Protein AF-A0A804N7S7-F1 (afdb_monomer_lite)

Organism: Zea mays (NCBI:txid4577)

Sequence (85 aa):
MAAALEQLSSSKMFDGFNLRFRHQSATLGCAMTFSIYLPPSPASNISVLYWLSGLTCTDENFIMKGAPPPPTASPLSRLTPPHVF

Foldseek 3Di:
DPFDWDWPDWDQDPNWIKTKTWTQDPVVRHIDIAIDTDHPDPPPDDDDDDDDDDPPDDNCCCVVVNDPDDPDPPVDDDPDDPPDD

pLDDT: mean 75.74, std 17.93, range [34.88, 94.62]

Radius of gyration: 15.01 Å; chains: 1; bounding box: 34×34×37 Å

InterPro domains:
  IPR000801 Esterase-like [PF00756] (25-65)
  IPR014186 S-formylglutathione hydrolase [PTHR10061] (1-66)
  IPR029058 Alpha/Beta hydrolase fold [G3DSA:3.40.50.1820] (5-74)
  IPR029058 Alpha/Beta hydrolase fold [SSF53474] (5-66)

Secondary structure (DSSP, 8-state):
-PPPPEEEEEEEETTEEEEEEEEE-TTTSSEEEEEEEE-SS-SSSPPPPP----TT--THHHHHHSPPPPS--------PPP---

Structure (mmCIF, N/CA/C/O backbone):
data_AF-A0A804N7S7-F1
#
_entry.id   AF-A0A804N7S7-F1
#
loop_
_atom_site.group_PDB
_atom_site.id
_atom_site.type_symbol
_atom_site.label_atom_id
_atom_site.label_alt_id
_atom_site.label_comp_id
_atom_site.label_asym_id
_atom_site.label_entity_id
_atom_site.label_seq_id
_atom_site.pdbx_PDB_ins_code
_atom_site.Cartn_x
_atom_site.Cartn_y
_atom_site.Cartn_z
_atom_site.occupancy
_atom_site.B_iso_or_equiv
_atom_site.auth_seq_id
_atom_site.auth_comp_id
_atom_site.auth_asym_id
_atom_site.auth_atom_id
_atom_site.pdbx_PDB_model_num
ATOM 1 N N . MET A 1 1 ? -3.283 9.845 -19.268 1.00 43.09 1 MET A N 1
ATOM 2 C CA . MET A 1 1 ? -2.914 8.420 -19.394 1.00 43.09 1 MET A CA 1
ATOM 3 C C . MET A 1 1 ? -3.004 7.829 -17.996 1.00 43.09 1 MET A C 1
ATOM 5 O O . MET A 1 1 ? -2.262 8.295 -17.142 1.00 43.09 1 MET A O 1
ATOM 9 N N . ALA A 1 2 ? -3.969 6.951 -17.703 1.00 58.06 2 ALA A N 1
ATOM 10 C CA . ALA A 1 2 ? -4.076 6.358 -16.367 1.00 58.06 2 ALA A CA 1
ATOM 11 C C . ALA A 1 2 ? -2.768 5.611 -16.071 1.00 58.06 2 ALA A C 1
ATOM 13 O O . ALA A 1 2 ? -2.371 4.757 -16.864 1.00 58.06 2 ALA A O 1
ATOM 14 N N . ALA A 1 3 ? -2.058 5.989 -15.006 1.00 65.25 3 ALA A N 1
ATOM 15 C CA . ALA A 1 3 ? -0.872 5.261 -14.580 1.00 65.25 3 ALA A CA 1
ATOM 16 C C . ALA A 1 3 ? -1.295 3.806 -14.346 1.00 65.25 3 ALA A C 1
ATOM 18 O O . ALA A 1 3 ? -2.182 3.549 -13.532 1.00 65.25 3 ALA A O 1
ATOM 19 N N . ALA A 1 4 ? -0.740 2.875 -15.126 1.00 81.88 4 ALA A N 1
ATOM 20 C CA . ALA A 1 4 ? -1.103 1.472 -15.023 1.00 81.88 4 ALA A CA 1
ATOM 21 C C . ALA A 1 4 ? -0.748 0.980 -13.615 1.00 81.88 4 ALA A C 1
ATOM 23 O O . ALA A 1 4 ? 0.411 1.042 -13.203 1.00 81.88 4 ALA A O 1
ATOM 24 N N . LEU A 1 5 ? -1.765 0.547 -12.874 1.00 91.00 5 LEU A N 1
ATOM 25 C CA . LEU A 1 5 ? -1.601 -0.103 -11.585 1.00 91.00 5 LEU A CA 1
ATOM 26 C C . LEU A 1 5 ? -1.329 -1.579 -11.839 1.00 91.00 5 LEU A C 1
ATOM 28 O O . LEU A 1 5 ? -2.146 -2.277 -12.438 1.00 91.00 5 LEU A O 1
ATOM 32 N N . GLU A 1 6 ? -0.183 -2.052 -11.378 1.00 94.38 6 GLU A N 1
ATOM 33 C CA . GLU A 1 6 ? 0.169 -3.463 -11.422 1.00 94.38 6 GLU A CA 1
ATOM 34 C C . GLU A 1 6 ? -0.151 -4.086 -10.067 1.00 94.38 6 GLU A C 1
ATOM 36 O O . GLU A 1 6 ? 0.395 -3.674 -9.043 1.00 94.38 6 GLU A O 1
ATOM 41 N N . GLN A 1 7 ? -1.036 -5.079 -10.043 1.00 94.62 7 GLN A N 1
ATOM 42 C CA . GLN A 1 7 ? -1.305 -5.829 -8.822 1.00 94.62 7 GLN A CA 1
ATOM 43 C C . GLN A 1 7 ? -0.167 -6.823 -8.575 1.00 94.62 7 GLN A C 1
ATOM 45 O O . GLN A 1 7 ? 0.041 -7.738 -9.366 1.00 94.62 7 GLN A O 1
ATOM 50 N N . LEU A 1 8 ? 0.552 -6.652 -7.466 1.00 93.50 8 LEU A N 1
ATOM 51 C CA . LEU A 1 8 ? 1.658 -7.524 -7.071 1.00 93.50 8 LEU A CA 1
ATOM 52 C C . LEU A 1 8 ? 1.172 -8.747 -6.291 1.00 93.50 8 LEU A C 1
ATOM 54 O O . LEU A 1 8 ? 1.683 -9.847 -6.479 1.00 93.50 8 LEU A O 1
ATOM 58 N N . SER A 1 9 ? 0.210 -8.559 -5.385 1.00 93.19 9 SER A N 1
ATOM 59 C CA . SER A 1 9 ? -0.308 -9.646 -4.555 1.00 93.19 9 SER A CA 1
ATOM 60 C C . SER A 1 9 ? -1.711 -9.364 -4.020 1.00 93.19 9 SER A C 1
ATOM 62 O O . SER A 1 9 ? -2.188 -8.227 -3.995 1.00 93.19 9 SER A O 1
ATOM 64 N N . SER A 1 10 ? -2.380 -10.443 -3.618 1.00 93.25 10 SER A N 1
ATOM 65 C CA . SER A 1 10 ? -3.701 -10.457 -3.000 1.00 93.25 10 SER A CA 1
ATOM 66 C C . SER A 1 10 ? -3.693 -11.511 -1.897 1.00 93.25 10 SER A C 1
ATOM 68 O O . SER A 1 10 ? -3.451 -12.686 -2.172 1.00 93.25 10 SER A O 1
ATOM 70 N N . SER A 1 11 ? -3.938 -11.092 -0.658 1.00 91.25 11 SER A N 1
ATOM 71 C CA . SER A 1 11 ? -3.962 -11.972 0.512 1.00 91.25 11 SER A CA 1
ATOM 72 C C . SER A 1 11 ? -5.254 -11.763 1.287 1.00 91.25 11 SER A C 1
ATOM 74 O O . SER A 1 11 ? -5.588 -10.637 1.647 1.00 91.25 11 SER A O 1
ATOM 76 N N . LYS A 1 12 ? -5.990 -12.839 1.575 1.00 90.44 12 LYS A N 1
ATOM 77 C CA . LYS A 1 12 ? -7.188 -12.763 2.421 1.00 90.44 12 LYS A CA 1
ATOM 78 C C . LYS A 1 12 ? -6.769 -12.619 3.888 1.00 90.44 12 LYS A C 1
ATOM 80 O O . LYS A 1 12 ? -5.991 -13.437 4.376 1.00 90.44 12 LYS A O 1
ATOM 85 N N . MET A 1 13 ? -7.278 -11.609 4.592 1.00 85.38 13 MET A N 1
ATOM 86 C CA . MET A 1 13 ? -6.990 -11.384 6.015 1.00 85.38 13 MET A CA 1
ATOM 87 C C . MET A 1 13 ? -8.194 -10.778 6.732 1.00 85.38 13 MET A C 1
ATOM 89 O O . MET A 1 13 ? -8.826 -9.883 6.189 1.00 85.38 13 MET A O 1
ATOM 93 N N . PHE A 1 14 ? -8.510 -11.259 7.940 1.00 85.38 14 PHE A N 1
ATOM 94 C CA . PHE A 1 14 ? -9.614 -10.747 8.775 1.00 85.38 14 PHE A CA 1
ATOM 95 C C . PHE A 1 14 ? -10.953 -10.601 8.028 1.00 85.38 14 PHE A C 1
ATOM 97 O O . PHE A 1 14 ? -11.645 -9.597 8.160 1.00 85.38 14 PHE A O 1
ATOM 104 N N . ASP A 1 15 ? -11.283 -11.599 7.203 1.00 87.12 15 ASP A N 1
ATOM 105 C CA . ASP A 1 15 ? -12.448 -11.616 6.301 1.00 87.12 15 ASP A CA 1
ATOM 106 C C . ASP A 1 15 ? -12.438 -10.556 5.175 1.00 87.12 15 ASP A C 1
ATOM 108 O O . ASP A 1 15 ? -13.269 -10.582 4.274 1.00 87.12 15 ASP A O 1
ATOM 112 N N . GLY A 1 16 ? -11.434 -9.681 5.152 1.00 88.75 16 GLY A N 1
ATOM 113 C CA . GLY A 1 16 ? -11.137 -8.758 4.067 1.00 88.75 16 GLY A CA 1
ATOM 114 C C . GLY A 1 16 ? -10.018 -9.234 3.135 1.00 88.75 16 GLY A C 1
ATOM 115 O O . GLY A 1 16 ? -9.531 -10.369 3.204 1.00 88.75 16 GLY A O 1
ATOM 116 N N . PHE A 1 17 ? -9.569 -8.326 2.270 1.00 90.62 17 PHE A N 1
ATOM 117 C CA . PHE A 1 17 ? -8.459 -8.541 1.343 1.00 90.62 17 PHE A CA 1
ATOM 118 C C . PHE A 1 17 ? -7.384 -7.479 1.522 1.00 90.62 17 PHE A C 1
ATOM 120 O O . PHE A 1 17 ? -7.660 -6.285 1.473 1.00 90.62 17 PHE A O 1
ATOM 127 N N . ASN A 1 18 ? -6.142 -7.919 1.674 1.00 90.56 18 ASN A N 1
ATOM 128 C CA . ASN A 1 18 ? -4.969 -7.084 1.501 1.00 90.56 18 ASN A CA 1
ATOM 129 C C . ASN A 1 18 ? -4.501 -7.166 0.050 1.00 90.56 18 ASN A C 1
ATOM 131 O O . ASN A 1 18 ? -4.100 -8.237 -0.413 1.00 90.56 18 ASN A O 1
ATOM 135 N N . LEU A 1 19 ? -4.552 -6.050 -0.661 1.00 92.25 19 LEU A N 1
ATOM 136 C CA . LEU A 1 19 ? -4.128 -5.939 -2.049 1.00 92.25 19 LEU A CA 1
ATOM 137 C C . LEU A 1 19 ? -2.885 -5.071 -2.128 1.00 92.25 19 LEU A C 1
ATOM 139 O O . LEU A 1 19 ? -2.862 -3.978 -1.568 1.00 92.25 19 LEU A O 1
ATOM 143 N N . ARG A 1 20 ? -1.876 -5.529 -2.860 1.00 92.94 20 ARG A N 1
ATOM 144 C CA . ARG A 1 20 ? -0.633 -4.786 -3.050 1.00 92.94 20 ARG A CA 1
ATOM 145 C C . ARG A 1 20 ? -0.497 -4.355 -4.495 1.00 92.94 20 ARG A C 1
ATOM 147 O O . ARG A 1 20 ? -0.616 -5.182 -5.399 1.00 92.94 20 ARG A O 1
ATOM 154 N N . PHE A 1 21 ? -0.207 -3.078 -4.703 1.00 93.19 21 PHE A N 1
ATOM 155 C CA . PHE A 1 21 ? -0.103 -2.478 -6.025 1.00 93.19 21 PHE A CA 1
ATOM 156 C C . PHE A 1 21 ? 1.218 -1.752 -6.210 1.00 93.19 21 PHE A C 1
ATOM 158 O O . PHE A 1 21 ? 1.723 -1.088 -5.302 1.00 93.19 21 PHE A O 1
ATOM 165 N N . ARG A 1 22 ? 1.739 -1.831 -7.431 1.00 93.12 22 ARG A N 1
ATOM 166 C CA . ARG A 1 22 ? 2.868 -1.046 -7.910 1.00 93.12 22 ARG A CA 1
ATOM 167 C C . ARG A 1 22 ? 2.388 -0.026 -8.931 1.00 93.12 22 ARG A C 1
ATOM 169 O O . ARG A 1 22 ? 1.569 -0.336 -9.793 1.00 93.12 22 ARG A O 1
ATOM 176 N N . HIS A 1 23 ? 2.911 1.189 -8.836 1.00 92.19 23 HIS A N 1
ATOM 177 C CA . HIS A 1 23 ? 2.670 2.247 -9.812 1.00 92.19 23 HIS A CA 1
ATOM 178 C C . HIS A 1 23 ? 3.953 3.026 -10.084 1.00 92.19 23 HIS A C 1
ATOM 180 O O . HIS A 1 23 ? 4.853 3.069 -9.245 1.00 92.19 23 HIS A O 1
ATOM 186 N N . GLN A 1 24 ? 4.033 3.661 -11.251 1.00 92.00 24 GLN A N 1
ATOM 187 C CA . GLN A 1 24 ? 5.090 4.628 -11.529 1.00 92.00 24 GLN A CA 1
ATOM 188 C C . GLN A 1 24 ? 4.697 6.002 -10.990 1.00 92.00 24 GLN A C 1
ATOM 190 O O . GLN A 1 24 ? 3.686 6.571 -11.408 1.00 92.00 24 GLN A O 1
ATOM 195 N N . SER A 1 25 ? 5.491 6.527 -10.057 1.00 88.81 25 SER A N 1
ATOM 196 C CA . SER A 1 25 ? 5.269 7.845 -9.468 1.00 88.81 25 SER A CA 1
ATOM 197 C C . SER A 1 25 ? 5.709 8.935 -10.438 1.00 88.81 25 SER A C 1
ATOM 199 O O . SER A 1 25 ? 6.889 9.034 -10.766 1.00 88.81 25 SER A O 1
ATOM 201 N N . ALA A 1 26 ? 4.779 9.795 -10.858 1.00 89.88 26 ALA A N 1
ATOM 202 C CA . ALA A 1 26 ? 5.117 10.969 -11.665 1.00 89.88 26 ALA A CA 1
ATOM 203 C C . ALA A 1 26 ? 5.969 11.986 -10.882 1.00 89.88 26 ALA A C 1
ATOM 205 O O . ALA A 1 26 ? 6.770 12.699 -11.476 1.00 89.88 26 ALA A O 1
ATOM 206 N N . THR A 1 27 ? 5.814 12.033 -9.555 1.00 91.06 27 THR A N 1
ATOM 207 C CA . THR A 1 27 ? 6.505 12.996 -8.688 1.00 91.06 27 THR A CA 1
ATOM 208 C C . THR A 1 27 ? 7.929 12.563 -8.358 1.00 91.06 27 THR A C 1
ATOM 210 O O . THR A 1 27 ? 8.829 13.396 -8.379 1.00 91.06 27 THR A O 1
ATOM 213 N N . LEU A 1 28 ? 8.151 11.279 -8.045 1.00 90.62 28 LEU A N 1
ATOM 214 C CA . LEU A 1 28 ? 9.497 10.777 -7.721 1.00 90.62 28 LEU A CA 1
ATOM 215 C C . LEU A 1 28 ? 10.221 10.138 -8.913 1.00 90.62 28 LEU A C 1
ATOM 217 O O . LEU A 1 28 ? 11.406 9.839 -8.809 1.00 90.62 28 LEU A O 1
ATOM 221 N N . GLY A 1 29 ? 9.528 9.900 -10.029 1.00 90.31 29 GLY A N 1
ATOM 222 C CA . GLY A 1 29 ? 10.110 9.279 -11.221 1.00 90.31 29 GLY A CA 1
ATOM 223 C C . GLY A 1 29 ? 10.524 7.817 -11.026 1.00 90.31 29 GLY A C 1
ATOM 224 O O . GLY A 1 29 ? 11.380 7.324 -11.756 1.00 90.31 29 GLY A O 1
ATOM 225 N N . CYS A 1 30 ? 9.962 7.123 -10.032 1.00 90.00 30 CYS A N 1
ATOM 226 C CA . CYS A 1 30 ? 10.317 5.747 -9.697 1.00 90.00 30 CYS A CA 1
ATOM 227 C C . CYS A 1 30 ? 9.093 4.880 -9.372 1.00 90.00 30 CYS A C 1
ATOM 229 O O . CYS A 1 30 ? 7.999 5.379 -9.081 1.00 90.00 30 CYS A O 1
ATOM 231 N N . ALA A 1 31 ? 9.295 3.560 -9.415 1.00 91.50 31 ALA A N 1
ATOM 232 C CA . ALA A 1 31 ? 8.256 2.594 -9.099 1.00 91.50 31 ALA A CA 1
ATOM 233 C C . ALA A 1 31 ? 8.007 2.570 -7.586 1.00 91.50 31 ALA A C 1
ATOM 235 O O . ALA A 1 31 ? 8.901 2.264 -6.798 1.00 91.50 31 ALA A O 1
ATOM 236 N N . MET A 1 32 ? 6.774 2.857 -7.191 1.00 91.00 32 MET A N 1
ATOM 237 C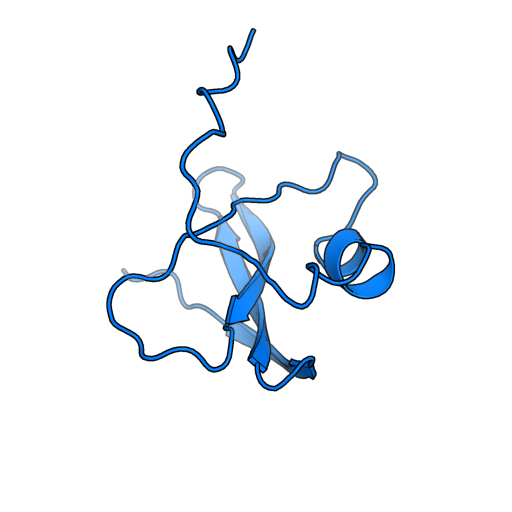 CA . MET A 1 32 ? 6.319 2.849 -5.808 1.00 91.00 32 MET A CA 1
ATOM 238 C C . MET A 1 32 ? 5.357 1.703 -5.563 1.00 91.00 32 MET A C 1
ATOM 240 O O . MET A 1 32 ? 4.542 1.370 -6.425 1.00 91.00 32 MET A O 1
ATOM 244 N N . THR A 1 33 ? 5.412 1.158 -4.353 1.00 90.75 33 THR A N 1
ATOM 245 C CA . THR A 1 33 ? 4.512 0.096 -3.911 1.00 90.75 33 THR A CA 1
ATOM 246 C C . THR A 1 33 ? 3.676 0.574 -2.739 1.00 90.75 33 THR A C 1
ATOM 248 O O . THR A 1 33 ? 4.193 1.218 -1.828 1.00 90.75 33 THR A O 1
ATOM 251 N N . PHE A 1 34 ? 2.386 0.266 -2.772 1.00 90.69 34 PHE A N 1
ATOM 252 C CA . PHE A 1 34 ? 1.463 0.542 -1.682 1.00 90.69 34 PHE A CA 1
ATOM 253 C C . PHE A 1 34 ? 0.502 -0.631 -1.509 1.00 90.69 34 PHE A C 1
ATOM 255 O O . PHE A 1 34 ? 0.260 -1.397 -2.444 1.00 90.69 34 PHE A O 1
ATOM 262 N N . SER A 1 35 ? -0.049 -0.756 -0.307 1.00 90.94 35 SER A N 1
ATOM 263 C CA . SER A 1 35 ? -1.022 -1.789 0.028 1.00 90.94 35 SER A CA 1
ATOM 264 C C . SER A 1 35 ? -2.352 -1.170 0.448 1.00 90.94 35 SER A C 1
ATOM 266 O O . SER A 1 35 ? -2.387 -0.110 1.073 1.00 90.94 35 SER A O 1
ATOM 268 N N . ILE A 1 36 ? -3.447 -1.839 0.098 1.00 90.62 36 ILE A N 1
ATOM 269 C CA . ILE A 1 36 ? -4.820 -1.480 0.445 1.00 90.62 36 ILE A CA 1
ATOM 270 C C . ILE A 1 36 ? -5.425 -2.656 1.202 1.00 90.62 36 ILE A C 1
ATOM 272 O O . ILE A 1 36 ? -5.521 -3.757 0.661 1.00 90.62 36 ILE A O 1
ATOM 276 N N . TYR A 1 37 ? -5.893 -2.411 2.423 1.00 88.31 37 TYR A N 1
ATOM 277 C CA . TYR A 1 37 ? -6.759 -3.356 3.112 1.00 88.31 37 TYR A CA 1
ATOM 278 C C . TYR A 1 37 ? -8.227 -3.006 2.863 1.00 88.31 37 TYR A C 1
ATOM 280 O O . TYR A 1 37 ? -8.682 -1.916 3.209 1.00 88.31 37 TYR A O 1
ATOM 288 N N . LEU A 1 38 ? -8.963 -3.942 2.270 1.00 88.94 38 LEU A N 1
ATOM 289 C CA . LEU A 1 38 ? -10.400 -3.865 2.049 1.00 88.94 38 LEU A CA 1
ATOM 290 C C . LEU A 1 38 ? -11.112 -4.746 3.083 1.00 88.94 38 LEU A C 1
ATOM 292 O O . LEU A 1 38 ? -11.015 -5.970 2.976 1.00 88.94 38 LEU A O 1
ATOM 296 N N . PRO A 1 39 ? -11.816 -4.173 4.076 1.00 86.75 39 PRO A N 1
ATOM 297 C CA . PRO A 1 39 ? -12.621 -4.955 5.011 1.00 86.75 39 PRO A CA 1
ATOM 298 C C . PRO A 1 39 ? -13.838 -5.589 4.304 1.00 86.75 39 PRO A C 1
ATOM 300 O O . PRO A 1 39 ? -14.238 -5.109 3.244 1.00 86.75 39 PRO A O 1
ATOM 303 N N . PRO A 1 40 ? -14.497 -6.601 4.902 1.00 82.88 40 PRO A N 1
ATOM 304 C CA . PRO A 1 40 ? -15.682 -7.270 4.329 1.00 82.88 40 PRO A CA 1
ATOM 305 C C . PRO A 1 40 ? -16.940 -6.381 4.206 1.00 82.88 40 PRO A C 1
ATOM 307 O O . PRO A 1 40 ? -18.000 -6.847 3.794 1.00 82.88 40 PRO A O 1
ATOM 310 N N . SER A 1 41 ? -16.860 -5.106 4.597 1.00 75.00 41 SER A N 1
ATOM 311 C CA . SE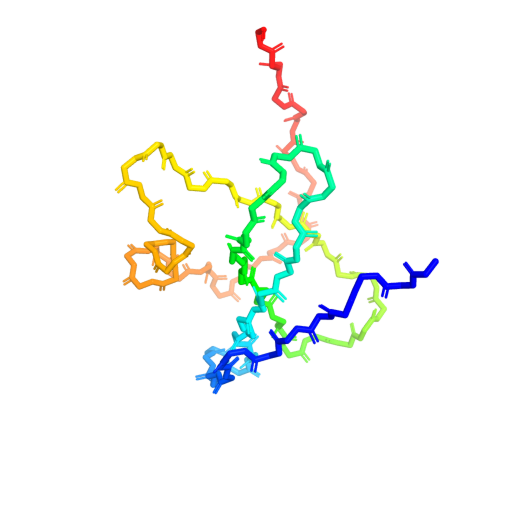R A 1 41 ? -17.994 -4.180 4.650 1.00 75.00 41 SER A CA 1
ATOM 312 C C . SER A 1 41 ? -18.508 -3.820 3.248 1.00 75.00 41 SER A C 1
ATOM 314 O O . SER A 1 41 ? -17.703 -3.701 2.320 1.00 75.00 41 SER A O 1
ATOM 316 N N . PRO A 1 42 ? -19.823 -3.572 3.067 1.00 68.75 42 PRO A N 1
ATOM 317 C CA . PRO A 1 42 ? -20.359 -3.063 1.807 1.00 68.75 42 PRO A CA 1
ATOM 318 C C . PRO A 1 42 ? -19.619 -1.801 1.351 1.00 68.75 42 PRO A C 1
ATOM 320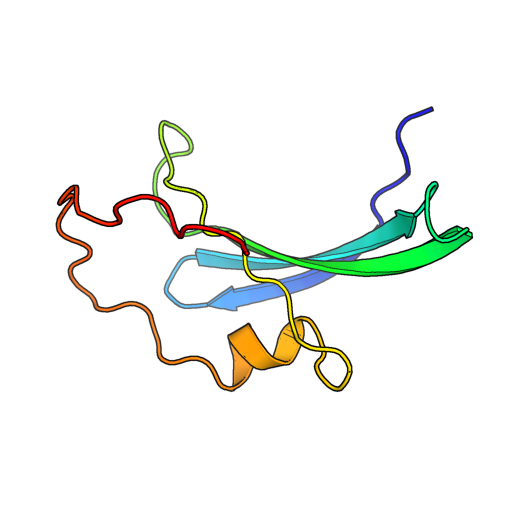 O O . PRO A 1 42 ? -19.268 -0.944 2.161 1.00 68.75 42 PRO A O 1
ATOM 323 N N . ALA A 1 43 ? -19.419 -1.685 0.035 1.00 66.69 43 ALA A N 1
ATOM 324 C CA . ALA A 1 43 ? -18.641 -0.624 -0.614 1.00 66.69 43 ALA A CA 1
ATOM 325 C C . ALA A 1 43 ? -19.136 0.809 -0.325 1.00 66.69 43 ALA A C 1
ATOM 327 O O . ALA A 1 43 ? -18.453 1.782 -0.642 1.00 66.69 43 ALA A O 1
ATOM 328 N N . SER A 1 44 ? -20.320 0.964 0.268 1.00 69.69 44 SER A N 1
ATOM 329 C CA . SER A 1 44 ? -20.863 2.253 0.671 1.00 69.69 44 SER A CA 1
ATOM 330 C C . SER A 1 44 ? -20.282 2.701 2.016 1.00 69.69 44 SER A C 1
ATOM 332 O O . SER A 1 44 ? -20.577 2.104 3.049 1.00 69.69 44 SER A O 1
ATOM 334 N N . ASN A 1 45 ? -19.561 3.824 2.000 1.00 69.56 45 ASN A N 1
ATOM 335 C CA . ASN A 1 45 ? -19.196 4.608 3.186 1.00 69.56 45 ASN A CA 1
ATOM 336 C C . ASN A 1 45 ? -18.157 3.953 4.124 1.00 69.56 45 ASN A C 1
ATOM 338 O O . ASN A 1 45 ? -18.362 3.833 5.331 1.00 69.56 45 ASN A O 1
ATOM 342 N N . ILE A 1 46 ? -17.022 3.536 3.556 1.00 78.81 46 ILE A N 1
ATOM 343 C CA . ILE A 1 46 ? -15.883 2.990 4.307 1.00 78.81 46 ILE A CA 1
ATOM 344 C C . ILE A 1 46 ? -14.983 4.139 4.785 1.00 78.81 46 ILE A C 1
ATOM 346 O O . ILE A 1 46 ? -14.520 4.948 3.980 1.00 78.81 46 ILE A O 1
ATOM 350 N N . SER A 1 47 ? -14.687 4.189 6.086 1.00 81.94 47 SER A N 1
ATOM 351 C CA . SER A 1 47 ? -13.662 5.086 6.634 1.00 81.94 47 SER A CA 1
ATOM 352 C C . SER A 1 47 ? -12.280 4.678 6.129 1.00 81.94 47 SER A C 1
ATOM 354 O O . SER A 1 47 ? -11.847 3.546 6.346 1.00 81.94 47 SER A O 1
ATOM 356 N N . VAL A 1 48 ? -11.572 5.603 5.483 1.00 87.12 48 VAL A N 1
ATOM 357 C CA . VAL A 1 48 ? -10.228 5.347 4.956 1.00 87.12 48 VAL A CA 1
ATOM 358 C C . VAL A 1 48 ? -9.178 5.829 5.951 1.00 87.12 48 VAL A C 1
ATOM 360 O O . VAL A 1 48 ? -9.128 7.012 6.287 1.00 87.12 48 VAL A O 1
ATOM 363 N N . LEU A 1 49 ? -8.321 4.910 6.398 1.00 87.00 49 LEU A N 1
ATOM 364 C CA . LEU A 1 49 ? -7.109 5.227 7.147 1.00 87.00 49 LEU A CA 1
ATOM 365 C C . LEU A 1 49 ? -5.916 5.191 6.193 1.00 87.00 49 LEU A C 1
ATOM 367 O O . LEU A 1 49 ? -5.594 4.143 5.636 1.00 87.00 49 LEU A O 1
ATOM 371 N N . TYR A 1 50 ? -5.244 6.327 6.039 1.00 89.19 50 TYR A N 1
ATOM 372 C 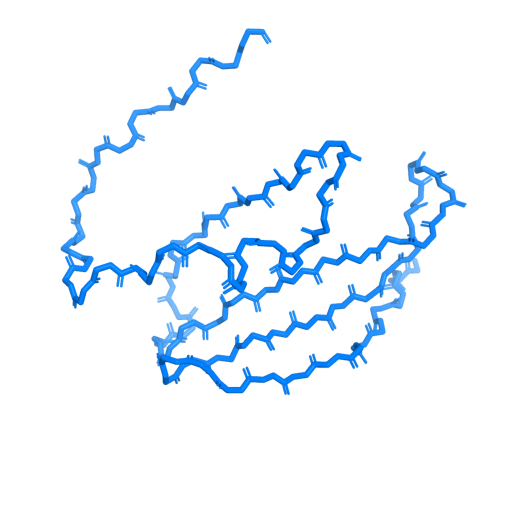CA . TYR A 1 50 ? -3.980 6.398 5.317 1.00 89.19 50 TYR A CA 1
ATOM 373 C C . TYR A 1 50 ? -2.825 6.181 6.285 1.00 89.19 50 TYR A C 1
ATOM 375 O O . TYR A 1 50 ? -2.728 6.849 7.314 1.00 89.19 50 TYR A O 1
ATOM 383 N N . TRP A 1 51 ? -1.938 5.257 5.932 1.00 84.12 51 TRP A N 1
ATOM 384 C CA . TRP A 1 51 ? -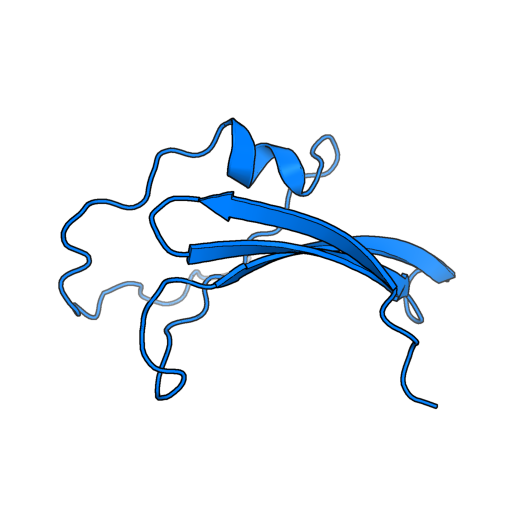0.723 4.979 6.679 1.00 84.12 51 TRP A CA 1
ATOM 385 C C . TRP A 1 51 ? 0.481 5.084 5.751 1.00 84.12 51 TRP A C 1
ATOM 387 O O . TRP A 1 51 ? 0.531 4.430 4.710 1.00 84.12 51 TRP A O 1
ATOM 397 N N . LEU A 1 52 ? 1.457 5.902 6.138 1.00 84.19 52 LEU A N 1
ATOM 398 C CA . LEU A 1 52 ? 2.730 6.020 5.443 1.00 84.19 52 LEU A CA 1
ATOM 399 C C . LEU A 1 52 ? 3.808 5.362 6.295 1.00 84.19 52 LEU A C 1
ATOM 401 O O . LEU A 1 52 ? 4.071 5.772 7.425 1.00 84.19 52 LEU A O 1
ATOM 405 N N . SER A 1 53 ? 4.434 4.329 5.744 1.00 76.50 53 SER A N 1
ATOM 406 C CA . SER A 1 53 ? 5.603 3.709 6.355 1.00 76.50 53 SER A CA 1
ATOM 407 C C . SER A 1 53 ? 6.779 4.693 6.374 1.00 76.50 53 SER A C 1
ATOM 409 O O . SER A 1 53 ? 7.005 5.420 5.411 1.00 76.50 53 SER A O 1
ATOM 411 N N . GLY A 1 54 ? 7.520 4.730 7.488 1.00 80.12 54 GLY A N 1
ATOM 412 C CA . GLY A 1 54 ? 8.710 5.577 7.636 1.00 80.12 54 GLY A CA 1
ATOM 413 C C . GLY A 1 54 ? 9.847 5.212 6.670 1.00 80.12 54 GLY A C 1
ATOM 414 O O . GLY A 1 54 ? 9.786 4.196 5.986 1.00 80.12 54 GLY A O 1
ATOM 415 N N . LEU A 1 55 ? 10.918 6.015 6.657 1.00 78.00 55 LEU A N 1
ATOM 416 C CA . LEU A 1 55 ? 12.023 5.944 5.681 1.00 78.00 55 LEU A CA 1
ATOM 417 C C . LEU A 1 55 ? 12.691 4.561 5.554 1.00 78.00 55 LEU A C 1
ATOM 419 O O . LEU A 1 55 ? 13.182 4.201 4.490 1.00 78.00 55 LEU A O 1
ATOM 423 N N . THR A 1 56 ? 12.718 3.788 6.639 1.00 78.12 56 THR A N 1
ATOM 424 C CA . THR A 1 56 ? 13.321 2.447 6.697 1.00 78.12 56 THR A CA 1
ATOM 425 C C . THR A 1 56 ? 12.288 1.321 6.606 1.00 78.12 56 THR A C 1
ATOM 427 O O . THR A 1 56 ? 12.636 0.148 6.748 1.00 78.12 56 THR A O 1
ATOM 430 N N . CYS A 1 57 ? 11.013 1.655 6.397 1.00 79.25 57 CYS A N 1
ATOM 431 C CA . CYS A 1 57 ? 9.901 0.720 6.452 1.00 79.25 57 CYS A CA 1
ATOM 432 C C . CYS A 1 57 ? 9.295 0.452 5.072 1.00 79.25 57 CYS A C 1
ATOM 434 O O . CYS A 1 57 ? 9.182 1.342 4.237 1.00 79.25 57 CYS A O 1
ATOM 436 N N . THR A 1 58 ? 8.827 -0.777 4.864 1.00 77.19 58 THR A N 1
ATOM 437 C CA . THR A 1 58 ? 8.028 -1.155 3.691 1.00 77.19 58 THR A CA 1
ATOM 438 C C . THR A 1 58 ? 6.536 -0.996 3.979 1.00 77.19 58 THR A C 1
ATOM 440 O O . THR A 1 58 ? 6.126 -0.870 5.138 1.00 77.19 58 THR A O 1
ATOM 443 N N . ASP A 1 59 ? 5.703 -1.021 2.939 1.00 74.00 59 ASP A N 1
ATOM 444 C CA . ASP A 1 59 ? 4.240 -1.055 3.077 1.00 74.00 59 ASP A CA 1
ATOM 445 C C . ASP A 1 59 ? 3.769 -2.269 3.902 1.00 74.00 59 ASP A C 1
ATOM 447 O O . ASP A 1 59 ? 2.821 -2.186 4.680 1.00 74.00 59 ASP A O 1
ATOM 451 N N . GLU A 1 60 ? 4.512 -3.371 3.822 1.00 78.69 60 GLU A N 1
ATOM 452 C CA . GLU A 1 60 ? 4.218 -4.614 4.530 1.00 78.69 60 GLU A CA 1
ATOM 453 C C . GLU A 1 60 ? 4.448 -4.544 6.048 1.00 78.69 60 GLU A C 1
ATOM 455 O O . GLU A 1 60 ? 3.853 -5.327 6.789 1.00 78.69 60 GLU A O 1
ATOM 460 N N . ASN A 1 61 ? 5.265 -3.606 6.544 1.00 78.50 61 ASN A N 1
ATOM 461 C CA . ASN A 1 61 ? 5.541 -3.503 7.980 1.00 78.50 61 ASN A CA 1
ATOM 462 C C . ASN A 1 61 ? 4.270 -3.259 8.795 1.00 78.50 61 ASN A C 1
ATOM 464 O O . ASN A 1 61 ? 4.133 -3.819 9.880 1.00 78.50 61 ASN A O 1
ATOM 468 N N . PHE A 1 62 ? 3.340 -2.457 8.275 1.00 76.50 62 PHE A N 1
ATOM 469 C CA . PHE A 1 62 ? 2.077 -2.206 8.964 1.00 76.50 62 PHE A CA 1
ATOM 470 C C . PHE A 1 62 ? 1.189 -3.451 8.980 1.00 76.50 62 PHE A C 1
ATOM 472 O O . PHE A 1 62 ? 0.581 -3.760 9.996 1.00 76.50 62 PHE A O 1
ATOM 479 N N . ILE A 1 63 ? 1.162 -4.203 7.882 1.00 79.25 63 ILE A N 1
ATOM 480 C CA . ILE A 1 63 ? 0.298 -5.379 7.740 1.00 79.25 63 ILE A CA 1
ATOM 481 C C . ILE A 1 63 ? 0.815 -6.556 8.572 1.00 79.25 63 ILE A C 1
ATOM 483 O O . ILE A 1 63 ? 0.029 -7.242 9.215 1.00 79.25 63 ILE A O 1
ATOM 487 N N . MET A 1 64 ? 2.130 -6.791 8.574 1.00 78.12 64 MET A N 1
ATOM 488 C CA . MET A 1 64 ? 2.726 -7.933 9.276 1.00 78.12 64 MET A CA 1
ATOM 489 C C . MET A 1 64 ? 3.023 -7.664 10.753 1.00 78.12 64 MET A C 1
ATOM 491 O O . MET A 1 64 ? 3.005 -8.601 11.546 1.00 78.12 64 MET A O 1
ATOM 495 N N . LYS A 1 65 ? 3.335 -6.415 11.131 1.00 79.19 65 LYS A N 1
ATOM 496 C CA . LYS A 1 65 ? 3.693 -6.064 12.519 1.00 79.19 65 LYS A CA 1
ATOM 497 C C . LYS A 1 65 ? 2.611 -5.272 13.249 1.00 79.19 65 LYS A C 1
ATOM 499 O O . LYS A 1 65 ? 2.675 -5.176 14.472 1.00 79.19 65 LYS A O 1
ATOM 504 N N . GLY A 1 66 ? 1.669 -4.662 12.529 1.00 70.12 66 GLY A N 1
ATOM 505 C CA . GLY A 1 66 ? 0.593 -3.882 13.129 1.00 70.12 66 GLY A CA 1
ATOM 506 C C . GLY A 1 66 ? -0.341 -4.756 13.957 1.00 70.12 66 GLY A C 1
ATOM 507 O O . GLY A 1 66 ? -0.595 -5.915 13.630 1.00 70.12 66 GLY A O 1
ATOM 508 N N . ALA A 1 67 ? -0.853 -4.195 15.051 1.00 65.25 67 ALA A N 1
ATOM 509 C CA . ALA A 1 67 ? -1.888 -4.858 15.828 1.00 65.25 67 ALA A CA 1
ATOM 510 C C . ALA A 1 67 ? -3.176 -4.968 14.986 1.00 65.25 67 ALA A C 1
ATOM 512 O O . ALA A 1 67 ? -3.516 -4.010 14.282 1.00 65.25 67 ALA A O 1
ATOM 513 N N . PRO A 1 68 ? -3.912 -6.092 15.062 1.00 60.03 68 PRO A N 1
ATOM 514 C CA . PRO A 1 68 ? -5.214 -6.213 14.420 1.00 60.03 68 PRO A CA 1
ATOM 515 C C . PRO A 1 68 ? -6.136 -5.070 14.867 1.00 60.03 68 PRO A C 1
ATOM 517 O O . PRO A 1 68 ? -6.143 -4.738 16.059 1.00 60.03 68 PRO A O 1
ATOM 520 N N . PRO A 1 69 ? -6.936 -4.472 13.966 1.00 60.47 69 PRO A N 1
ATOM 521 C CA . PRO A 1 69 ? -7.970 -3.543 14.392 1.00 60.47 69 PRO A CA 1
ATOM 522 C C . PRO A 1 69 ? -8.918 -4.250 15.382 1.00 60.47 69 PRO A C 1
ATOM 524 O O . PRO A 1 69 ? -9.239 -5.426 15.187 1.00 60.47 69 PRO A O 1
ATOM 527 N N . PRO A 1 70 ? -9.352 -3.576 16.463 1.00 60.62 70 PRO A N 1
ATOM 528 C CA . PRO A 1 70 ? -10.201 -4.190 17.478 1.00 60.62 70 PRO A CA 1
ATOM 529 C C . PRO A 1 70 ? -11.536 -4.670 16.874 1.00 60.62 70 PRO A C 1
ATOM 531 O O . PRO A 1 70 ? -12.060 -4.022 15.966 1.00 60.62 70 PRO A O 1
ATOM 534 N N . PRO A 1 71 ? -12.134 -5.762 17.399 1.00 61.81 71 PRO A N 1
ATOM 535 C CA . PRO A 1 71 ? -13.350 -6.386 16.852 1.00 61.81 71 PRO A CA 1
ATOM 536 C C . PRO A 1 71 ? -14.584 -5.471 16.862 1.00 61.81 71 PRO A C 1
ATOM 538 O O . PRO A 1 71 ? -15.583 -5.757 16.210 1.00 61.81 71 PRO A O 1
ATOM 541 N N . THR A 1 72 ? -14.524 -4.358 17.589 1.00 53.88 72 THR A N 1
ATOM 542 C CA . THR A 1 72 ? -15.600 -3.381 17.720 1.00 53.88 72 THR A CA 1
ATOM 543 C C . THR A 1 72 ? -15.066 -1.994 17.388 1.00 53.88 72 THR A C 1
ATOM 545 O O . THR A 1 72 ? -14.834 -1.172 18.278 1.00 53.88 72 THR A O 1
ATOM 548 N N . ALA A 1 73 ? -14.869 -1.707 16.103 1.00 54.75 73 ALA A N 1
ATOM 549 C CA . ALA A 1 73 ? -14.812 -0.326 15.637 1.00 54.75 73 ALA A CA 1
ATOM 550 C C . ALA A 1 73 ? -16.225 0.273 15.763 1.00 54.75 73 ALA A C 1
ATOM 552 O O . ALA A 1 73 ? -16.973 0.375 14.795 1.00 54.75 73 ALA A O 1
ATOM 553 N N . SER A 1 74 ? -16.622 0.595 16.997 1.00 39.75 74 SER A N 1
ATOM 554 C CA . SER A 1 74 ? -17.804 1.408 17.266 1.00 39.75 74 SER A CA 1
ATOM 555 C C . SER A 1 74 ? -17.663 2.699 16.447 1.00 39.75 74 SER A C 1
ATOM 557 O O . SER A 1 74 ? -16.574 3.286 16.462 1.00 39.75 74 SER A O 1
ATOM 559 N N . PRO A 1 75 ? -18.689 3.138 15.696 1.00 46.72 75 PRO A N 1
ATOM 560 C CA . PRO A 1 75 ? -18.592 4.303 14.829 1.00 46.72 75 PRO A CA 1
ATOM 561 C C . PRO A 1 75 ? -18.613 5.563 15.697 1.00 46.72 75 PRO A C 1
ATOM 563 O O . PRO A 1 75 ? -19.634 6.224 15.842 1.00 46.72 75 PRO A O 1
ATOM 566 N N . LEU A 1 76 ? -17.490 5.877 16.339 1.00 40.75 76 LEU A N 1
ATOM 567 C CA . LEU A 1 76 ? -17.359 7.035 17.212 1.00 40.75 76 LEU A CA 1
ATOM 568 C C . LEU A 1 76 ? -16.127 7.844 16.823 1.00 40.75 76 LEU A C 1
ATOM 570 O O . LEU A 1 76 ? -15.057 7.756 17.416 1.00 40.75 76 LEU A O 1
ATOM 574 N N . SER A 1 77 ? -16.328 8.665 15.791 1.00 42.78 77 SER A N 1
ATOM 575 C CA . SER A 1 77 ? -16.215 10.122 15.914 1.00 42.78 77 SER A CA 1
ATOM 576 C C . SER A 1 77 ? -15.351 10.611 17.088 1.00 42.78 77 SER A C 1
ATOM 578 O O . SER A 1 77 ? -15.899 11.040 18.106 1.00 42.78 77 SER A O 1
ATOM 580 N N . ARG A 1 78 ? -14.016 10.543 16.982 1.00 38.91 78 ARG A N 1
ATOM 581 C CA . ARG A 1 78 ? -13.109 11.320 17.856 1.00 38.91 78 ARG A CA 1
ATOM 582 C C . ARG A 1 78 ? -11.628 11.333 17.456 1.00 38.91 78 ARG A C 1
ATOM 584 O O . ARG A 1 78 ? -10.784 11.607 18.299 1.00 38.91 78 ARG A O 1
ATOM 591 N N . LEU A 1 79 ? -11.289 11.116 16.186 1.00 40.22 79 LEU A N 1
ATOM 592 C CA . LEU A 1 79 ? -9.966 11.512 15.696 1.00 40.22 79 LEU A CA 1
ATOM 593 C C . LEU A 1 79 ? -10.058 12.956 15.212 1.00 40.22 79 LEU A C 1
ATOM 595 O O . LEU A 1 79 ? -10.310 13.244 14.046 1.00 40.22 79 LEU A O 1
ATOM 599 N N . THR A 1 80 ? -9.935 13.864 16.178 1.00 39.75 80 THR A N 1
ATOM 600 C CA . THR A 1 80 ? -9.563 15.257 15.939 1.00 39.75 80 THR A CA 1
ATOM 601 C C . THR A 1 80 ? -8.361 15.303 14.989 1.00 39.75 80 THR A C 1
ATOM 603 O O . THR A 1 80 ? -7.457 14.476 15.139 1.00 39.75 80 THR A O 1
ATOM 606 N N . PRO A 1 81 ? -8.343 16.228 14.017 1.00 34.88 81 PRO A N 1
ATOM 607 C CA . PRO A 1 81 ? -7.315 16.267 12.987 1.00 34.88 81 PRO A CA 1
ATOM 608 C C . PRO A 1 81 ? -5.929 16.399 13.635 1.00 34.88 81 PRO A C 1
ATOM 610 O O . PRO A 1 81 ? -5.765 17.210 14.552 1.00 34.88 81 PRO A O 1
ATOM 613 N N . PRO A 1 82 ? -4.929 15.618 13.195 1.00 46.09 82 PRO A N 1
ATOM 614 C CA . PRO A 1 82 ? -3.571 15.822 13.650 1.00 46.09 82 PRO A CA 1
ATOM 615 C C . PRO A 1 82 ? -3.108 17.165 13.087 1.00 46.09 82 PRO A C 1
ATOM 617 O O . PRO A 1 82 ? -3.062 17.362 11.873 1.00 46.09 82 PRO A O 1
ATOM 620 N N . HIS A 1 83 ? -2.794 18.099 13.981 1.00 38.91 83 HIS A N 1
ATOM 621 C CA . HIS A 1 83 ? -1.944 19.233 13.660 1.00 38.91 83 HIS A CA 1
ATOM 622 C C . HIS A 1 83 ? -0.627 18.674 13.114 1.00 38.91 83 HIS A C 1
ATOM 624 O O . HIS A 1 83 ? 0.211 18.175 13.864 1.00 38.91 83 HIS A O 1
ATOM 630 N N . VAL A 1 84 ? -0.499 18.688 11.792 1.00 40.12 84 VAL A N 1
ATOM 631 C CA . VAL A 1 84 ? 0.765 18.487 11.095 1.00 40.12 84 VAL A CA 1
ATOM 632 C C . VAL A 1 84 ? 1.554 19.780 11.291 1.00 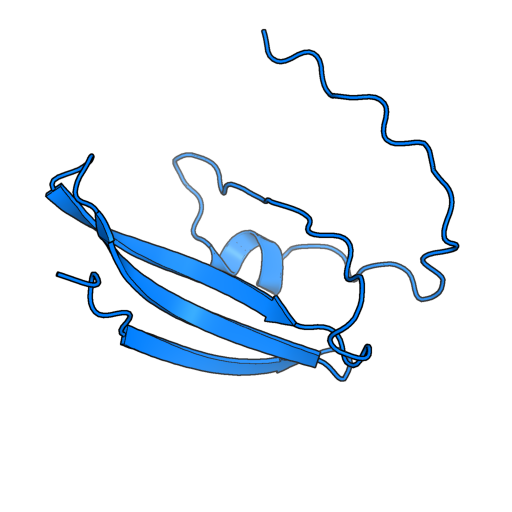40.12 84 VAL A C 1
ATOM 634 O O . VAL A 1 84 ? 1.051 20.856 10.969 1.00 40.12 84 VAL A O 1
ATOM 637 N N . PHE A 1 85 ? 2.720 19.650 11.925 1.00 39.75 85 PHE A N 1
ATOM 638 C CA . PHE A 1 85 ? 3.735 20.696 12.057 1.00 39.75 85 PHE A CA 1
ATOM 639 C C . PHE A 1 85 ? 4.280 21.115 10.688 1.00 39.75 85 PHE A C 1
ATOM 641 O O . PHE A 1 85 ? 4.382 20.226 9.809 1.00 39.75 85 PHE A O 1
#